Protein AF-A0A2V8ZG99-F1 (afdb_monomer_lite)

Structure (mmCIF, N/CA/C/O backbone):
data_AF-A0A2V8ZG99-F1
#
_entry.id   AF-A0A2V8ZG99-F1
#
loop_
_atom_site.group_PDB
_atom_site.id
_atom_site.type_symbol
_atom_site.label_atom_id
_atom_site.label_alt_id
_atom_site.label_comp_id
_atom_site.label_asym_id
_atom_site.label_entity_id
_atom_site.label_seq_id
_atom_site.pdbx_PDB_ins_code
_atom_site.Cartn_x
_atom_site.Cartn_y
_atom_site.Cartn_z
_atom_site.occupancy
_atom_site.B_iso_or_equiv
_atom_site.auth_seq_id
_atom_site.auth_comp_id
_atom_site.auth_asym_id
_atom_site.auth_atom_id
_atom_site.pdbx_PDB_model_num
ATOM 1 N N . MET A 1 1 ? -14.730 3.712 4.246 1.00 93.94 1 MET A N 1
ATOM 2 C CA . MET A 1 1 ? -13.449 3.101 3.867 1.00 93.94 1 MET A CA 1
ATOM 3 C C . MET A 1 1 ? -13.095 3.676 2.525 1.00 93.94 1 MET A C 1
ATOM 5 O O . MET A 1 1 ? -13.973 3.711 1.670 1.00 93.94 1 MET A O 1
ATOM 9 N N . THR A 1 2 ? -11.859 4.122 2.383 1.00 96.06 2 THR A N 1
ATOM 10 C CA . THR A 1 2 ? -11.360 4.781 1.179 1.00 96.06 2 THR A CA 1
ATOM 11 C C . THR A 1 2 ? -10.155 3.999 0.692 1.00 96.06 2 THR A C 1
ATOM 13 O O . THR A 1 2 ? -9.275 3.667 1.491 1.00 96.06 2 THR A O 1
ATOM 16 N N . VAL A 1 3 ? -10.153 3.667 -0.595 1.00 97.38 3 VAL A N 1
ATOM 17 C CA . VAL A 1 3 ? -9.097 2.901 -1.257 1.00 97.38 3 VAL A CA 1
ATOM 18 C C . VAL A 1 3 ? -8.640 3.687 -2.477 1.00 97.38 3 VAL A C 1
ATOM 20 O O . VAL A 1 3 ? -9.485 4.221 -3.194 1.00 97.38 3 VAL A O 1
ATOM 23 N N . LEU A 1 4 ? -7.328 3.781 -2.677 1.00 97.81 4 LEU A N 1
ATOM 24 C CA . LEU A 1 4 ? -6.737 4.462 -3.826 1.00 97.81 4 LEU A CA 1
ATOM 25 C C . LEU A 1 4 ? -6.661 3.535 -5.037 1.00 97.81 4 LEU A C 1
ATOM 27 O O . LEU A 1 4 ? -6.576 2.314 -4.888 1.00 97.81 4 LEU A O 1
ATOM 31 N N . GLU A 1 5 ? -6.700 4.123 -6.229 1.00 97.94 5 GLU A N 1
ATOM 32 C CA . GLU A 1 5 ? -6.598 3.376 -7.480 1.00 97.94 5 GLU A CA 1
ATOM 33 C C . GLU A 1 5 ? -5.154 2.949 -7.766 1.00 97.94 5 GLU A C 1
ATOM 35 O O . GLU A 1 5 ? -4.912 1.782 -8.073 1.00 97.94 5 GLU A O 1
ATOM 40 N N . GLU A 1 6 ? -4.191 3.855 -7.601 1.00 98.38 6 GLU A N 1
ATOM 41 C CA . GLU A 1 6 ? -2.764 3.554 -7.715 1.00 98.38 6 GLU A CA 1
ATOM 42 C C . GLU A 1 6 ? -2.169 3.159 -6.361 1.00 98.38 6 GLU A C 1
ATOM 44 O O . GLU A 1 6 ? -2.563 3.656 -5.302 1.00 98.38 6 GLU A O 1
ATOM 49 N N . GLY A 1 7 ? -1.317 2.134 -6.376 1.00 97.81 7 GLY A N 1
ATOM 50 C CA . GLY A 1 7 ? -0.815 1.451 -5.181 1.00 97.81 7 GLY A CA 1
ATOM 51 C C . GLY A 1 7 ? -1.880 0.681 -4.388 1.00 97.81 7 GLY A C 1
ATOM 52 O O . GLY A 1 7 ? -1.566 -0.075 -3.461 1.00 97.81 7 GLY A O 1
ATOM 53 N N . GLY A 1 8 ? -3.164 0.852 -4.721 1.00 97.88 8 GLY A N 1
ATOM 54 C CA . GLY A 1 8 ? -4.267 0.138 -4.097 1.00 97.88 8 GLY A CA 1
ATOM 55 C C . GLY A 1 8 ? -4.383 0.403 -2.593 1.00 97.88 8 GLY A C 1
ATOM 56 O O . GLY A 1 8 ? -4.904 -0.441 -1.866 1.00 97.88 8 GLY A O 1
ATOM 57 N N . HIS A 1 9 ? -3.834 1.494 -2.071 1.00 98.38 9 HIS A N 1
ATOM 58 C CA . HIS A 1 9 ? -3.712 1.676 -0.628 1.00 98.38 9 HIS A CA 1
ATOM 59 C C . HIS A 1 9 ? -5.075 1.813 0.041 1.00 98.38 9 HIS A C 1
ATOM 61 O O . HIS A 1 9 ? -5.963 2.484 -0.485 1.00 98.38 9 HIS A O 1
ATOM 67 N N . ILE A 1 10 ? -5.244 1.232 1.230 1.00 98.12 10 ILE A N 1
ATOM 68 C CA . ILE A 1 10 ? -6.387 1.587 2.076 1.00 98.12 10 ILE A CA 1
ATOM 69 C C . ILE A 1 10 ? -5.972 2.853 2.818 1.00 98.12 10 ILE A C 1
ATOM 71 O O . ILE A 1 10 ? -5.193 2.798 3.767 1.00 98.12 10 ILE A O 1
ATOM 75 N N . ALA A 1 11 ? -6.459 3.998 2.351 1.00 97.44 11 ALA A N 1
ATOM 76 C CA . ALA A 1 11 ? -6.131 5.297 2.928 1.00 97.44 11 ALA A CA 1
ATOM 77 C C . ALA A 1 11 ? -6.896 5.545 4.233 1.00 97.44 11 ALA A C 1
ATOM 79 O O . ALA A 1 11 ? -6.384 6.170 5.157 1.00 97.44 11 ALA A O 1
ATOM 80 N N . GLU A 1 12 ? -8.128 5.036 4.332 1.00 96.25 12 GLU A N 1
ATOM 81 C CA . GLU A 1 12 ? -8.999 5.346 5.462 1.00 96.25 12 GLU A CA 1
ATOM 82 C C . GLU A 1 12 ? -9.941 4.192 5.822 1.00 96.25 12 GLU A C 1
ATOM 84 O O . GLU A 1 12 ? -10.604 3.604 4.961 1.00 96.25 12 GLU A O 1
ATOM 89 N N . VAL A 1 13 ? -10.092 3.939 7.125 1.00 95.62 13 VAL A N 1
ATOM 90 C CA . VAL A 1 13 ? -11.177 3.130 7.701 1.00 95.62 13 VAL A CA 1
ATOM 91 C C . VAL A 1 13 ? -11.825 3.942 8.824 1.00 95.62 13 VAL A C 1
ATOM 93 O O . VAL A 1 13 ? -11.504 3.782 9.996 1.00 95.62 13 VAL A O 1
ATOM 96 N N . LEU A 1 14 ? -12.717 4.860 8.447 1.00 95.38 14 LEU A N 1
ATOM 97 C CA . LEU A 1 14 ? -13.337 5.810 9.372 1.00 95.38 14 LEU A CA 1
ATOM 98 C C . LEU A 1 14 ? -14.405 5.167 10.268 1.00 95.38 14 LEU A C 1
ATOM 100 O O . LEU A 1 14 ? -15.438 4.696 9.776 1.00 95.38 14 LEU A O 1
ATOM 104 N N . ASP A 1 15 ? -14.217 5.260 11.585 1.00 94.88 15 ASP A N 1
ATOM 105 C CA . ASP A 1 15 ? -15.317 5.136 12.539 1.00 94.88 15 ASP A CA 1
ATOM 106 C C . ASP A 1 15 ? -16.131 6.435 12.523 1.00 94.88 15 ASP A C 1
ATOM 108 O O . ASP A 1 15 ? -15.701 7.478 13.017 1.00 94.88 15 ASP A O 1
ATOM 112 N N . LYS A 1 16 ? -17.340 6.374 11.960 1.00 94.38 16 LYS A N 1
ATOM 113 C CA . LYS A 1 16 ? -18.225 7.541 11.826 1.00 94.38 16 LYS A CA 1
ATOM 114 C C . LYS A 1 16 ? -18.765 8.072 13.157 1.00 94.38 16 LYS A C 1
ATOM 116 O O . LYS A 1 16 ? -19.198 9.218 13.200 1.00 94.38 16 LYS A O 1
ATOM 121 N N . ARG A 1 17 ? -18.806 7.256 14.216 1.00 94.12 17 ARG A N 1
ATOM 122 C CA . ARG A 1 17 ? -19.273 7.687 15.544 1.00 94.12 17 ARG A CA 1
ATOM 123 C C . ARG A 1 17 ? -18.170 8.426 16.285 1.00 94.12 17 ARG A C 1
ATOM 125 O O . ARG A 1 17 ? -18.446 9.450 16.896 1.00 94.12 17 ARG A O 1
ATOM 132 N N . ALA A 1 18 ? -16.950 7.899 16.226 1.00 93.25 18 ALA A N 1
ATOM 133 C CA . ALA A 1 18 ? -15.789 8.518 16.858 1.00 93.25 18 ALA A CA 1
ATOM 134 C C . ALA A 1 18 ? -15.198 9.666 16.022 1.00 93.25 18 ALA A C 1
ATOM 136 O O . ALA A 1 18 ? -14.535 10.537 16.573 1.00 93.25 18 ALA A O 1
ATOM 137 N N . GLY A 1 19 ? -15.431 9.672 14.705 1.00 95.50 19 GLY A N 1
ATOM 138 C CA . GLY A 1 19 ? -14.814 10.623 13.779 1.00 95.50 19 GLY A CA 1
ATOM 139 C C . GLY A 1 19 ? -13.316 10.376 13.583 1.00 95.50 19 GLY A C 1
ATOM 140 O O . GLY A 1 19 ? -12.577 11.320 13.326 1.00 95.50 19 GLY A O 1
ATOM 141 N N . VAL A 1 20 ? -12.857 9.129 13.746 1.00 95.06 20 VAL A N 1
ATOM 142 C CA . VAL A 1 20 ? -11.432 8.764 13.733 1.00 95.06 20 VAL A CA 1
ATOM 143 C C . VAL A 1 20 ? -11.181 7.604 12.770 1.00 95.06 20 VAL A C 1
ATOM 145 O O . VAL A 1 20 ? -11.913 6.615 12.771 1.00 95.06 20 VAL A O 1
ATOM 148 N N . SER A 1 21 ? -10.125 7.723 11.962 1.00 95.62 21 SER A N 1
ATOM 149 C CA . SER A 1 21 ? -9.517 6.621 11.208 1.00 95.62 21 SER A CA 1
ATOM 150 C C . SER A 1 21 ? -8.205 6.221 11.890 1.00 95.62 21 SER A C 1
ATOM 152 O O . SER A 1 21 ? -7.471 7.106 12.335 1.00 95.62 21 SER A O 1
ATOM 154 N N . PRO A 1 22 ? -7.881 4.919 11.977 1.00 95.75 22 PRO A N 1
ATOM 155 C CA . PRO A 1 22 ? -6.600 4.476 12.512 1.00 95.75 22 PRO A CA 1
ATOM 156 C C . PRO A 1 22 ? -5.433 4.722 11.553 1.00 95.75 22 PRO A C 1
ATOM 158 O O . PRO A 1 22 ? -4.289 4.807 11.993 1.00 95.75 22 PRO A O 1
ATOM 161 N N . LEU A 1 23 ? -5.722 4.805 10.253 1.00 97.56 23 LEU A N 1
ATOM 162 C CA . LEU A 1 23 ? -4.725 4.820 9.191 1.00 97.56 23 LEU A CA 1
ATOM 163 C C . LEU A 1 23 ? -4.150 6.218 8.981 1.00 97.56 23 LEU A C 1
ATOM 165 O O . LEU A 1 23 ? -4.888 7.203 8.936 1.00 97.56 23 LEU A O 1
ATOM 169 N N . TRP A 1 24 ? -2.830 6.270 8.836 1.00 97.75 24 TRP A N 1
ATOM 170 C CA . TRP A 1 24 ? -2.087 7.498 8.598 1.00 97.75 24 TRP A CA 1
ATOM 171 C C . TRP A 1 24 ? -2.278 8.015 7.173 1.00 97.75 24 TRP A C 1
ATOM 173 O O . TRP A 1 24 ? -2.147 7.265 6.210 1.00 97.75 24 TRP A O 1
ATOM 183 N N . ILE A 1 25 ? -2.510 9.316 7.040 1.00 95.81 25 ILE A N 1
ATOM 184 C CA . ILE A 1 25 ? -2.456 10.024 5.760 1.00 95.81 25 ILE A CA 1
ATOM 185 C C . ILE A 1 25 ? -1.261 10.982 5.828 1.00 95.81 25 ILE A C 1
ATOM 187 O O . ILE A 1 25 ? -1.109 11.673 6.846 1.00 95.81 25 ILE A O 1
ATOM 191 N N . PRO A 1 26 ? -0.400 11.032 4.796 1.00 94.94 26 PRO A N 1
ATOM 192 C CA . PRO A 1 26 ? 0.719 11.955 4.790 1.00 94.94 26 PRO A CA 1
ATOM 193 C C . PRO A 1 26 ? 0.293 13.414 4.925 1.00 94.94 26 PRO A C 1
ATOM 195 O O . PRO A 1 26 ? -0.776 13.823 4.484 1.00 94.94 26 PRO A O 1
ATOM 198 N N . HIS A 1 27 ? 1.164 14.217 5.533 1.00 94.25 27 HIS A N 1
ATOM 199 C CA . HIS A 1 27 ? 0.936 15.656 5.690 1.00 94.25 27 HIS A CA 1
ATOM 200 C C . HIS A 1 27 ? 1.288 16.457 4.427 1.00 94.25 27 HIS A C 1
ATOM 202 O O . HIS A 1 27 ? 1.022 17.657 4.371 1.00 94.25 27 HIS A O 1
ATOM 208 N N . TRP A 1 28 ? 1.924 15.819 3.444 1.00 95.06 28 TRP A N 1
ATOM 209 C CA . TRP A 1 28 ? 2.255 16.413 2.155 1.00 95.06 28 TRP A CA 1
ATOM 210 C C . TRP A 1 28 ? 1.164 16.137 1.119 1.00 95.06 28 TRP A C 1
ATOM 212 O O . TRP A 1 28 ? 0.401 15.181 1.236 1.00 95.06 28 TRP A O 1
ATOM 222 N N . THR A 1 29 ? 1.116 16.970 0.080 1.00 95.81 29 THR A N 1
ATOM 223 C CA . THR A 1 29 ? 0.251 16.739 -1.080 1.00 95.81 29 THR A CA 1
ATOM 224 C C . THR A 1 29 ? 0.758 15.527 -1.851 1.00 95.81 29 THR A C 1
ATOM 226 O O . THR A 1 29 ? 1.886 15.546 -2.341 1.00 95.81 29 THR A O 1
ATOM 229 N N . SER A 1 30 ? -0.061 14.482 -1.940 1.00 96.12 30 SER A N 1
ATOM 230 C CA . SER A 1 30 ? 0.237 13.289 -2.729 1.00 96.12 30 SER A CA 1
ATOM 231 C C . SER A 1 30 ? 0.077 13.542 -4.230 1.00 96.12 30 SER A C 1
ATOM 233 O O . SER A 1 30 ? -0.554 14.511 -4.657 1.00 96.12 30 SER A O 1
ATOM 235 N N . LEU A 1 31 ? 0.628 12.630 -5.018 1.00 97.06 31 LEU A N 1
ATOM 236 C CA . LEU A 1 31 ? 0.541 12.555 -6.468 1.00 97.06 31 LEU A CA 1
ATOM 237 C C . LEU A 1 31 ? 0.234 11.101 -6.845 1.00 97.06 31 LEU A C 1
ATOM 239 O O . LEU A 1 31 ? 0.673 10.187 -6.144 1.00 97.06 31 LEU A O 1
ATOM 243 N N . GLU A 1 32 ? -0.488 10.884 -7.941 1.00 97.62 32 GLU A N 1
ATOM 244 C CA . GLU A 1 32 ? -0.608 9.539 -8.503 1.00 97.62 32 GLU A CA 1
ATOM 245 C C . GLU A 1 32 ? 0.798 9.039 -8.900 1.00 97.62 32 GLU A C 1
ATOM 247 O O . GLU A 1 32 ? 1.520 9.746 -9.611 1.00 97.62 32 GLU A O 1
ATOM 252 N N . PRO A 1 33 ? 1.251 7.864 -8.426 1.00 97.62 33 PRO A N 1
ATOM 253 C CA . PRO A 1 33 ? 2.560 7.316 -8.768 1.00 97.62 33 PRO A CA 1
ATOM 254 C C . PRO A 1 33 ? 2.882 7.292 -10.270 1.00 97.62 33 PRO A C 1
ATOM 256 O O . PRO A 1 33 ? 4.055 7.369 -10.636 1.00 97.62 33 PRO A O 1
ATOM 259 N N . SER A 1 34 ? 1.884 7.181 -11.148 1.00 97.19 34 SER A N 1
ATOM 260 C CA . SER A 1 34 ? 2.050 7.228 -12.604 1.00 97.19 34 SER A CA 1
ATOM 261 C C . SER A 1 34 ? 2.441 8.611 -13.143 1.00 97.19 34 SER A C 1
ATOM 263 O O . SER A 1 34 ? 3.128 8.682 -14.163 1.00 97.19 34 SER A O 1
ATOM 265 N N . ASP A 1 35 ? 2.094 9.687 -12.434 1.00 97.50 35 ASP A N 1
ATOM 266 C CA . ASP A 1 35 ? 2.467 11.067 -12.764 1.00 97.50 35 ASP A CA 1
ATOM 267 C C . ASP A 1 35 ? 3.831 11.468 -12.166 1.00 97.50 35 ASP A C 1
ATOM 269 O O . ASP A 1 35 ? 4.383 12.529 -12.482 1.00 97.50 35 ASP A O 1
ATOM 273 N N . PHE A 1 36 ? 4.402 10.635 -11.290 1.00 96.94 36 PHE A N 1
ATOM 274 C CA . PHE A 1 36 ? 5.681 10.921 -10.651 1.00 96.94 36 PHE A CA 1
ATOM 275 C C . PHE A 1 36 ? 6.837 10.955 -11.660 1.00 96.94 36 PHE A C 1
ATOM 277 O O . PHE A 1 36 ? 7.007 10.091 -12.519 1.00 96.94 36 PHE A O 1
ATOM 284 N N . SER A 1 37 ? 7.703 11.949 -11.480 1.00 93.56 37 SER A N 1
ATOM 285 C CA . SER A 1 37 ? 8.955 12.108 -12.215 1.00 93.56 37 SER A CA 1
ATOM 286 C C . SER A 1 37 ? 9.992 12.744 -11.291 1.00 93.56 37 SER A C 1
ATOM 288 O O . SER A 1 37 ? 9.692 13.794 -10.713 1.00 93.56 37 SER A O 1
ATOM 290 N N . PRO A 1 38 ? 11.199 12.163 -11.155 1.00 90.44 38 PRO A N 1
ATOM 291 C CA . PRO A 1 38 ? 12.213 12.659 -10.225 1.00 90.44 38 PRO A CA 1
ATOM 292 C C . PRO A 1 38 ? 12.700 14.075 -10.572 1.00 90.44 38 PRO A C 1
ATOM 294 O O . PRO A 1 38 ? 13.017 14.848 -9.670 1.00 90.44 38 PRO A O 1
ATOM 297 N N . ASP A 1 39 ? 12.691 14.449 -11.855 1.00 92.19 39 ASP A N 1
ATOM 298 C CA . ASP A 1 39 ? 13.121 15.779 -12.308 1.00 92.19 39 ASP A CA 1
ATOM 299 C C . ASP A 1 39 ? 12.115 16.881 -11.940 1.00 92.19 39 ASP A C 1
ATOM 301 O O . ASP A 1 39 ? 12.492 18.037 -11.745 1.00 92.19 39 ASP A O 1
ATOM 305 N N . GLN A 1 40 ? 10.827 16.533 -11.853 1.00 94.12 40 GLN A N 1
ATOM 306 C CA . GLN A 1 40 ? 9.738 17.484 -11.599 1.00 94.12 40 GLN A CA 1
ATOM 307 C C . GLN A 1 40 ? 9.281 17.485 -10.135 1.00 94.12 40 GLN A C 1
ATOM 309 O O . GLN A 1 40 ? 8.768 18.494 -9.656 1.00 94.12 40 GLN A O 1
ATOM 314 N N . HIS A 1 41 ? 9.495 16.381 -9.418 1.00 95.69 41 HIS A N 1
ATOM 315 C CA . HIS A 1 41 ? 8.929 16.134 -8.091 1.00 95.69 41 HIS A CA 1
ATOM 316 C C . HIS A 1 41 ? 10.007 15.778 -7.060 1.00 95.69 41 HIS A C 1
ATOM 318 O O . HIS A 1 41 ? 9.872 14.843 -6.269 1.00 95.69 41 HIS A O 1
ATOM 324 N N . SER A 1 42 ? 11.093 16.553 -7.052 1.00 93.44 42 SER A N 1
ATOM 325 C CA . SER A 1 42 ? 12.248 16.345 -6.167 1.00 93.44 42 SER A CA 1
ATOM 326 C C . SER A 1 42 ? 11.916 16.405 -4.669 1.00 93.44 42 SER A C 1
ATOM 328 O O . SER A 1 42 ? 12.695 15.925 -3.848 1.00 93.44 42 SER A O 1
ATOM 330 N N . ASN A 1 43 ? 10.747 16.937 -4.293 1.00 93.94 43 ASN A N 1
ATOM 331 C CA . ASN A 1 43 ? 10.243 16.951 -2.920 1.00 93.94 43 ASN A CA 1
ATOM 332 C C . ASN A 1 43 ? 9.956 15.550 -2.350 1.00 93.94 43 ASN A C 1
ATOM 334 O O . ASN A 1 43 ? 9.930 15.410 -1.130 1.00 93.94 43 ASN A O 1
ATOM 338 N N . PHE A 1 44 ? 9.755 14.532 -3.195 1.00 95.69 44 PHE A N 1
ATOM 339 C CA . PHE A 1 44 ? 9.633 13.135 -2.756 1.00 95.69 44 PHE A CA 1
ATOM 340 C C . PHE A 1 44 ? 10.981 12.399 -2.722 1.00 95.69 44 PHE A C 1
ATOM 342 O O . PHE A 1 44 ? 11.039 11.252 -2.294 1.00 95.69 44 PHE A O 1
ATOM 349 N N . GLY A 1 45 ? 12.066 13.057 -3.145 1.00 93.69 45 GLY A N 1
ATOM 350 C CA . GLY A 1 45 ? 13.394 12.468 -3.280 1.00 93.69 45 GLY A CA 1
ATOM 351 C C . GLY A 1 45 ? 13.698 11.973 -4.695 1.00 93.69 45 GLY A C 1
ATOM 352 O O . GLY A 1 45 ? 12.904 12.111 -5.623 1.00 93.69 45 GLY A O 1
ATOM 353 N N . THR A 1 46 ? 14.895 11.410 -4.858 1.00 90.81 46 THR A N 1
ATOM 354 C CA . THR A 1 46 ? 15.396 10.860 -6.134 1.00 90.81 46 THR A CA 1
ATOM 355 C C . THR A 1 46 ? 15.768 9.378 -6.029 1.00 90.81 46 THR A C 1
ATOM 357 O O . THR A 1 46 ? 16.378 8.836 -6.947 1.00 90.81 46 THR A O 1
ATOM 360 N N . GLY A 1 47 ? 15.477 8.744 -4.889 1.00 92.31 47 GLY A N 1
ATOM 361 C CA . GLY A 1 47 ? 15.725 7.325 -4.642 1.00 92.31 47 GLY A CA 1
ATOM 362 C C . GLY A 1 47 ? 14.602 6.426 -5.163 1.00 92.31 47 GLY A C 1
ATOM 363 O O . GLY A 1 47 ? 13.584 6.898 -5.672 1.00 92.31 47 GLY A O 1
ATOM 364 N N . ALA A 1 48 ? 14.778 5.113 -5.001 1.00 94.62 48 ALA A N 1
ATOM 365 C CA . ALA A 1 48 ? 13.787 4.103 -5.393 1.00 94.62 48 ALA A CA 1
ATOM 366 C C . ALA A 1 48 ? 12.484 4.161 -4.564 1.00 94.62 48 ALA A C 1
ATOM 368 O O . ALA A 1 48 ? 11.482 3.544 -4.929 1.00 94.62 48 ALA A O 1
ATOM 369 N N . ASP A 1 49 ? 12.493 4.885 -3.444 1.00 96.12 49 ASP A N 1
ATOM 370 C CA . ASP A 1 49 ? 11.350 5.149 -2.570 1.00 96.12 49 ASP A CA 1
ATOM 371 C C . ASP A 1 49 ? 10.483 6.320 -3.045 1.00 96.12 49 ASP A C 1
ATOM 373 O O . ASP A 1 49 ? 9.300 6.371 -2.715 1.00 96.12 49 ASP A O 1
ATOM 377 N N . ALA A 1 50 ? 11.027 7.243 -3.842 1.00 96.75 50 ALA A N 1
ATOM 378 C CA . ALA A 1 50 ? 10.363 8.504 -4.168 1.00 96.75 50 ALA A CA 1
ATOM 379 C C . ALA A 1 50 ? 8.998 8.313 -4.851 1.00 96.75 50 ALA A C 1
ATOM 381 O O . ALA A 1 50 ? 8.027 8.988 -4.508 1.00 96.75 50 ALA A O 1
ATOM 382 N N . LYS A 1 51 ? 8.895 7.333 -5.762 1.00 97.31 51 LYS A N 1
ATOM 383 C CA . LYS A 1 51 ? 7.631 6.996 -6.435 1.00 97.31 51 LYS A CA 1
ATOM 384 C C . LYS A 1 51 ? 6.580 6.459 -5.458 1.00 97.31 51 LYS A C 1
ATOM 386 O O . LYS A 1 51 ? 5.412 6.817 -5.567 1.00 97.31 51 LYS A O 1
ATOM 391 N N . LEU A 1 52 ? 6.992 5.645 -4.483 1.00 97.50 52 LEU A N 1
ATOM 392 C CA . LEU A 1 52 ? 6.108 5.185 -3.412 1.00 97.50 52 LEU A CA 1
ATOM 393 C C . LEU A 1 52 ? 5.671 6.368 -2.542 1.00 97.50 52 LEU A C 1
ATOM 395 O O . LEU A 1 52 ? 4.481 6.548 -2.313 1.00 97.50 52 LEU A O 1
ATOM 399 N N . LEU A 1 53 ? 6.606 7.210 -2.095 1.00 97.50 53 LEU A N 1
ATOM 400 C CA . LEU A 1 53 ? 6.316 8.360 -1.228 1.00 97.50 53 LEU A CA 1
ATOM 401 C C . LEU A 1 53 ? 5.371 9.389 -1.866 1.00 97.50 53 LEU A C 1
ATOM 403 O O . LEU A 1 53 ? 4.641 10.073 -1.142 1.00 97.50 53 LEU A O 1
ATOM 407 N N . ALA A 1 54 ? 5.356 9.476 -3.198 1.00 97.81 54 ALA A N 1
ATOM 408 C CA . ALA A 1 54 ? 4.420 10.309 -3.940 1.00 97.81 54 ALA A CA 1
ATOM 409 C C . ALA A 1 54 ? 2.954 9.915 -3.678 1.00 97.81 54 ALA A C 1
ATOM 411 O O . ALA A 1 54 ? 2.123 10.799 -3.469 1.00 97.81 54 ALA A O 1
ATOM 412 N N . GLY A 1 55 ? 2.652 8.612 -3.611 1.00 97.62 55 GLY A N 1
ATOM 413 C CA . GLY A 1 55 ? 1.289 8.082 -3.459 1.00 97.62 55 GLY A CA 1
ATOM 414 C C . GLY A 1 55 ? 0.982 7.378 -2.130 1.00 97.62 55 GLY A C 1
ATOM 415 O O . GLY A 1 55 ? -0.167 7.004 -1.903 1.00 97.62 55 GLY A O 1
ATOM 416 N N . ILE A 1 56 ? 1.970 7.183 -1.246 1.00 97.88 56 ILE A N 1
ATOM 417 C CA . ILE A 1 56 ? 1.838 6.326 -0.057 1.00 97.88 56 ILE A CA 1
ATOM 418 C C . ILE A 1 56 ? 0.716 6.781 0.878 1.00 97.88 56 ILE A C 1
ATOM 420 O O . ILE A 1 56 ? 0.639 7.943 1.267 1.00 97.88 56 ILE A O 1
ATOM 424 N N . MET A 1 57 ? -0.125 5.845 1.323 1.00 98.00 57 MET A N 1
ATOM 425 C CA . MET A 1 57 ? -1.152 6.103 2.332 1.00 98.00 57 MET A CA 1
ATOM 426 C C . MET A 1 57 ? -1.382 4.890 3.223 1.00 98.00 57 MET A C 1
ATOM 428 O O . MET A 1 57 ? -1.280 3.748 2.779 1.00 98.00 57 MET A O 1
ATOM 432 N N . GLY A 1 58 ? -1.751 5.168 4.474 1.00 97.88 58 GLY A N 1
ATOM 433 C CA . GLY A 1 58 ? -2.383 4.259 5.421 1.00 97.88 58 GLY A CA 1
ATOM 434 C C . GLY A 1 58 ? -1.811 2.853 5.413 1.00 97.88 58 GLY A C 1
ATOM 435 O O . GLY A 1 58 ? -0.768 2.581 6.002 1.00 97.88 58 GLY A O 1
ATOM 436 N N . HIS A 1 59 ? -2.540 1.955 4.762 1.00 98.06 59 HIS A N 1
ATOM 437 C CA . HIS A 1 59 ? -2.155 0.570 4.580 1.00 98.06 59 HIS A CA 1
ATOM 438 C C . HIS A 1 59 ? -1.754 0.310 3.123 1.00 98.06 59 HIS A C 1
ATOM 440 O O . HIS A 1 59 ? -2.619 0.254 2.241 1.00 98.06 59 HIS A O 1
ATOM 446 N N . ASN A 1 60 ? -0.455 0.097 2.894 1.00 96.62 60 ASN A N 1
ATOM 447 C CA . ASN A 1 60 ? 0.088 -0.278 1.591 1.00 96.62 60 ASN A CA 1
ATOM 448 C C . ASN A 1 60 ? 0.471 -1.766 1.542 1.00 96.62 60 ASN A C 1
ATOM 450 O O . ASN A 1 60 ? 0.876 -2.356 2.545 1.00 96.62 60 ASN A O 1
ATOM 454 N N . LEU A 1 61 ? 0.299 -2.373 0.368 1.00 97.88 61 LEU A N 1
ATOM 455 C CA . LEU A 1 61 ? 0.706 -3.746 0.092 1.00 97.88 61 LEU A CA 1
ATOM 456 C C . LEU A 1 61 ? 2.135 -3.732 -0.454 1.00 97.88 61 LEU A C 1
ATOM 458 O O . LEU A 1 61 ? 2.380 -3.129 -1.495 1.00 97.88 61 LEU A O 1
ATOM 462 N N . CYS A 1 62 ? 3.038 -4.450 0.207 1.00 97.69 62 CYS A N 1
ATOM 463 C CA . CYS A 1 62 ? 4.351 -4.776 -0.339 1.00 97.69 62 CYS A CA 1
ATOM 464 C C . CYS A 1 62 ? 4.285 -6.201 -0.882 1.00 97.69 62 CYS A C 1
ATOM 466 O O . CYS A 1 62 ? 4.060 -7.146 -0.117 1.00 97.69 62 CYS A O 1
ATOM 468 N N . LEU A 1 63 ? 4.439 -6.361 -2.191 1.00 97.00 63 LEU A N 1
ATOM 469 C CA . LEU A 1 63 ? 4.336 -7.656 -2.855 1.00 97.00 63 LEU A CA 1
ATOM 470 C C . LEU A 1 63 ? 5.512 -7.819 -3.804 1.00 97.00 63 LEU A C 1
ATOM 472 O O . LEU A 1 63 ? 5.902 -6.864 -4.470 1.00 97.00 63 LEU A O 1
ATOM 476 N N . ASP A 1 64 ? 6.058 -9.031 -3.847 1.00 95.25 64 ASP A N 1
ATOM 477 C CA . ASP A 1 64 ? 7.335 -9.376 -4.480 1.00 95.25 64 ASP A CA 1
ATOM 478 C C . ASP A 1 64 ? 8.563 -8.941 -3.680 1.00 95.25 64 ASP A C 1
ATOM 480 O O . ASP A 1 64 ? 9.464 -9.747 -3.452 1.00 95.25 64 ASP A O 1
ATOM 484 N N . LEU A 1 65 ? 8.535 -7.721 -3.142 1.00 93.56 65 LEU A N 1
ATOM 485 C CA . LEU A 1 65 ? 9.629 -7.132 -2.381 1.00 93.56 65 LEU A CA 1
ATOM 486 C C . LEU A 1 65 ? 9.121 -6.462 -1.098 1.00 93.56 65 LEU A C 1
ATOM 488 O O . LEU A 1 65 ? 8.094 -5.786 -1.092 1.00 93.56 65 LEU A O 1
ATOM 492 N N . PHE A 1 66 ? 9.871 -6.611 -0.004 1.00 93.62 66 PHE A N 1
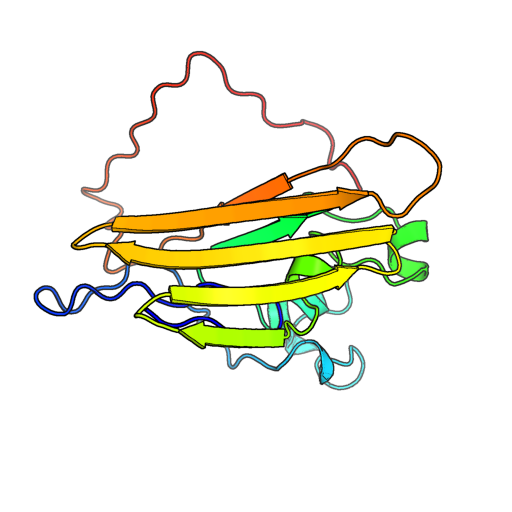ATOM 493 C CA . PHE A 1 66 ? 9.724 -5.795 1.200 1.00 93.62 66 PHE A CA 1
ATOM 494 C C . PHE A 1 66 ? 11.064 -5.134 1.527 1.00 93.62 66 PHE A C 1
ATOM 496 O O . PHE A 1 66 ? 12.071 -5.825 1.649 1.00 93.62 66 PHE A O 1
ATOM 503 N N . GLY A 1 67 ? 11.057 -3.811 1.687 1.00 91.88 67 GLY A N 1
ATOM 504 C CA . GLY A 1 67 ? 12.273 -2.992 1.706 1.00 91.88 67 GLY A CA 1
ATOM 505 C C . GLY A 1 67 ? 12.640 -2.428 0.331 1.00 91.88 67 GLY A C 1
ATOM 506 O O . GLY A 1 67 ? 11.764 -2.290 -0.534 1.00 91.88 67 GLY A O 1
ATOM 507 N N . GLY A 1 68 ? 13.912 -2.052 0.192 1.00 93.56 68 GLY A N 1
ATOM 508 C CA . GLY A 1 68 ? 14.488 -1.488 -1.023 1.00 93.56 68 GLY A CA 1
ATOM 509 C C . GLY A 1 68 ? 14.939 -2.544 -2.032 1.00 93.56 68 GLY A C 1
ATOM 510 O O . GLY A 1 68 ? 15.272 -3.662 -1.640 1.00 93.56 68 GLY A O 1
ATOM 511 N N . PRO A 1 69 ? 14.894 -2.219 -3.335 1.00 94.94 69 PRO A N 1
ATOM 512 C CA . PRO A 1 69 ? 15.523 -3.034 -4.365 1.00 94.94 69 PRO A CA 1
ATOM 513 C C . PRO A 1 69 ? 17.043 -2.843 -4.331 1.00 94.94 69 PRO A C 1
ATOM 515 O O . PRO A 1 69 ? 17.534 -1.792 -3.916 1.00 94.94 69 PRO A O 1
ATOM 518 N N . SER A 1 70 ? 17.792 -3.814 -4.851 1.00 93.62 70 SER A N 1
ATOM 519 C CA . SER A 1 70 ? 19.215 -3.611 -5.149 1.00 93.62 70 SER A CA 1
ATOM 520 C C . SER A 1 70 ? 19.423 -2.451 -6.142 1.00 93.62 70 SER A C 1
ATOM 522 O O . SER A 1 70 ? 18.500 -2.096 -6.886 1.00 93.62 70 SER A O 1
ATOM 524 N N . PRO A 1 71 ? 20.632 -1.863 -6.231 1.00 94.56 71 PRO A N 1
ATOM 525 C CA . PRO A 1 71 ? 20.918 -0.815 -7.211 1.00 94.56 71 PRO A CA 1
ATOM 526 C C . PRO A 1 71 ? 20.610 -1.231 -8.656 1.00 94.56 71 PRO A C 1
ATOM 528 O O . PRO A 1 71 ? 20.082 -0.435 -9.431 1.00 94.56 71 PRO A O 1
ATOM 531 N N . GLU A 1 72 ? 20.904 -2.479 -9.025 1.00 95.44 72 GLU A N 1
ATOM 532 C CA . GLU A 1 72 ? 20.627 -3.018 -10.356 1.00 95.44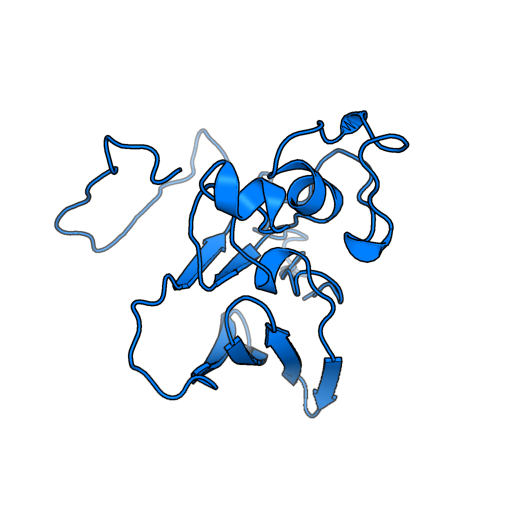 72 GLU A CA 1
ATOM 533 C C . GLU A 1 72 ? 19.121 -3.150 -10.622 1.00 95.44 72 GLU A C 1
ATOM 535 O O . GLU A 1 72 ? 18.653 -2.793 -11.705 1.00 95.44 72 GLU A O 1
ATOM 540 N N . GLU A 1 73 ? 18.349 -3.613 -9.637 1.00 94.81 73 GLU A N 1
ATOM 541 C CA . GLU A 1 73 ? 16.885 -3.688 -9.721 1.00 94.81 73 GLU A CA 1
ATOM 542 C C . GLU A 1 73 ? 16.254 -2.291 -9.781 1.00 94.81 73 GLU A C 1
ATOM 544 O O . GLU A 1 73 ? 15.346 -2.064 -10.583 1.00 94.81 73 GLU A O 1
ATOM 549 N N . ALA A 1 74 ? 16.769 -1.329 -9.009 1.00 94.56 74 ALA A N 1
ATOM 550 C CA . ALA A 1 74 ? 16.334 0.065 -9.054 1.00 94.56 74 ALA A CA 1
ATOM 551 C C . ALA A 1 74 ? 16.559 0.682 -10.444 1.00 94.56 74 ALA A C 1
ATOM 553 O O . ALA A 1 74 ? 15.670 1.335 -10.988 1.00 94.56 74 ALA A O 1
ATOM 554 N N . VAL A 1 75 ? 17.721 0.426 -11.062 1.00 93.12 75 VAL A N 1
ATOM 555 C CA . VAL A 1 75 ? 18.013 0.839 -12.449 1.00 93.12 75 VAL A CA 1
ATOM 556 C C . VAL A 1 75 ? 17.077 0.153 -13.448 1.00 93.12 75 VAL A C 1
ATOM 558 O O . VAL A 1 75 ? 16.695 0.767 -14.444 1.00 93.12 75 VAL A O 1
ATOM 561 N N . ALA A 1 76 ? 16.675 -1.094 -13.185 1.00 92.81 76 ALA A N 1
ATOM 562 C CA . ALA A 1 76 ? 15.678 -1.803 -13.985 1.00 92.81 76 ALA A CA 1
ATOM 563 C C . ALA A 1 76 ? 14.242 -1.280 -13.784 1.00 92.81 76 ALA A C 1
ATOM 565 O O . ALA A 1 76 ? 13.355 -1.660 -14.547 1.00 92.81 76 ALA A O 1
ATOM 566 N N . GLY A 1 77 ? 14.016 -0.397 -12.805 1.00 91.81 77 GLY A N 1
ATOM 567 C CA . GLY A 1 77 ? 12.733 0.251 -12.540 1.00 91.81 77 GLY A CA 1
ATOM 568 C C . GLY A 1 77 ? 11.961 -0.303 -11.343 1.00 91.81 77 GLY A C 1
ATOM 569 O O . GLY A 1 77 ? 10.842 0.153 -11.108 1.00 91.81 77 GLY A O 1
ATOM 570 N N . PHE A 1 78 ? 12.523 -1.243 -10.571 1.00 93.31 78 PHE A N 1
ATOM 571 C CA . PHE A 1 78 ? 11.897 -1.662 -9.316 1.00 93.31 78 PHE A CA 1
ATOM 572 C C . PHE A 1 78 ? 11.884 -0.505 -8.318 1.00 93.31 78 PHE A C 1
ATOM 574 O O . PHE A 1 78 ? 12.856 0.236 -8.165 1.00 93.31 78 PHE A O 1
ATOM 581 N N . THR A 1 79 ? 10.775 -0.383 -7.600 1.00 94.44 79 THR A N 1
ATOM 582 C CA . THR A 1 79 ? 10.620 0.567 -6.500 1.00 94.44 79 THR A CA 1
ATOM 583 C C . THR A 1 79 ? 10.726 -0.143 -5.163 1.00 94.44 79 THR A C 1
ATOM 585 O O . THR A 1 79 ? 10.600 -1.368 -5.068 1.00 94.44 79 THR A O 1
ATOM 588 N N . VAL A 1 80 ? 10.884 0.643 -4.098 1.00 95.56 80 VAL A N 1
ATOM 589 C CA . VAL A 1 80 ? 10.643 0.151 -2.737 1.00 95.56 80 VAL A CA 1
ATOM 590 C C . VAL A 1 80 ? 9.276 -0.533 -2.684 1.00 95.56 80 VAL A C 1
ATOM 592 O O . VAL A 1 80 ? 8.300 -0.016 -3.223 1.00 95.56 80 VAL A O 1
ATOM 595 N N . HIS A 1 81 ? 9.232 -1.707 -2.052 1.00 96.62 81 HIS A N 1
ATOM 596 C CA . HIS A 1 81 ? 8.021 -2.522 -1.854 1.00 96.62 81 HIS A CA 1
ATOM 597 C C . HIS A 1 81 ? 7.392 -3.134 -3.121 1.00 96.62 81 HIS A C 1
ATOM 599 O O . HIS A 1 81 ? 6.318 -3.739 -3.041 1.00 96.62 81 HIS A O 1
ATOM 605 N N . GLY A 1 82 ? 8.076 -3.034 -4.265 1.00 95.88 82 GLY A N 1
ATOM 606 C CA . GLY A 1 82 ? 7.657 -3.642 -5.524 1.00 95.88 82 GLY A CA 1
ATOM 607 C C . GLY A 1 82 ? 6.481 -2.936 -6.208 1.00 95.88 82 GLY A C 1
ATOM 608 O O . GLY A 1 82 ? 5.902 -1.973 -5.699 1.00 95.88 82 GLY A O 1
ATOM 609 N N . GLU A 1 83 ? 6.121 -3.457 -7.382 1.00 97.31 83 GLU A N 1
ATOM 610 C CA . GLU A 1 83 ? 5.142 -2.882 -8.319 1.00 97.31 83 GLU A CA 1
ATOM 611 C C . GLU A 1 83 ? 3.757 -2.659 -7.684 1.00 97.31 83 GLU A C 1
ATOM 613 O O . GLU A 1 83 ? 3.134 -1.618 -7.877 1.00 97.31 83 GLU A O 1
ATOM 618 N N . ALA A 1 84 ? 3.285 -3.588 -6.844 1.00 97.75 84 ALA A N 1
ATOM 619 C CA . ALA A 1 84 ? 1.936 -3.534 -6.267 1.00 97.75 84 ALA A CA 1
ATOM 620 C C . ALA A 1 84 ? 1.675 -2.296 -5.392 1.00 97.75 84 ALA A C 1
ATOM 622 O O . ALA A 1 84 ? 0.517 -1.937 -5.168 1.00 97.75 84 ALA A O 1
ATOM 623 N N . SER A 1 85 ? 2.737 -1.671 -4.884 1.00 97.25 85 SER A N 1
ATOM 624 C CA . SER A 1 85 ? 2.663 -0.492 -4.024 1.00 97.25 85 SER A CA 1
ATOM 625 C C . SER A 1 85 ? 2.534 0.823 -4.801 1.00 97.25 85 SER A C 1
ATOM 627 O O . SER A 1 85 ? 2.212 1.844 -4.204 1.00 97.25 85 SER A O 1
ATOM 629 N N . VAL A 1 86 ? 2.732 0.808 -6.122 1.00 97.81 86 VAL A N 1
ATOM 630 C CA . VAL A 1 86 ? 2.718 2.015 -6.966 1.00 97.81 86 VAL A CA 1
ATOM 631 C C . VAL A 1 86 ? 1.859 1.866 -8.219 1.00 97.81 86 VAL A C 1
ATOM 633 O O . VAL A 1 86 ? 1.401 2.865 -8.759 1.00 97.81 86 VAL A O 1
ATOM 636 N N . ASP A 1 87 ? 1.604 0.647 -8.682 1.00 98.38 87 ASP A N 1
ATOM 637 C CA . ASP A 1 87 ? 0.876 0.422 -9.926 1.00 98.38 87 ASP A CA 1
ATOM 638 C C . ASP A 1 87 ? -0.632 0.633 -9.781 1.00 98.38 87 ASP A C 1
ATOM 640 O O . ASP A 1 87 ? -1.220 0.521 -8.701 1.00 98.38 87 ASP A O 1
ATOM 644 N N . ARG A 1 88 ? -1.276 0.922 -10.913 1.00 98.50 88 ARG A N 1
ATOM 645 C CA . ARG A 1 88 ? -2.720 1.130 -11.012 1.00 98.50 88 ARG A CA 1
ATOM 646 C C . ARG A 1 88 ? -3.485 -0.190 -10.944 1.00 98.50 88 ARG A C 1
ATOM 648 O O . ARG A 1 88 ? -3.188 -1.135 -11.674 1.00 98.50 88 ARG A O 1
ATOM 655 N N . TYR A 1 89 ? -4.532 -0.218 -10.127 1.00 98.62 89 TYR A N 1
ATOM 656 C CA . TYR A 1 89 ? -5.446 -1.347 -10.006 1.00 98.62 89 TYR A CA 1
ATOM 657 C C . TYR A 1 89 ? -6.691 -1.130 -10.872 1.00 98.62 89 TYR A C 1
ATOM 659 O O . TYR A 1 89 ? -7.269 -0.048 -10.887 1.00 98.62 89 TYR A O 1
ATOM 667 N N . ASP A 1 90 ? -7.169 -2.191 -11.521 1.00 98.56 90 ASP A N 1
ATOM 668 C CA . ASP A 1 90 ? -8.555 -2.273 -11.983 1.00 98.56 90 ASP A CA 1
ATOM 669 C C . ASP A 1 90 ? -9.455 -2.519 -10.766 1.00 98.56 90 ASP A C 1
ATOM 671 O O . ASP A 1 90 ? -9.340 -3.560 -10.106 1.00 98.56 90 ASP A O 1
ATOM 675 N N . ILE A 1 91 ? -10.309 -1.548 -10.435 1.00 98.25 91 ILE A N 1
ATOM 676 C CA . ILE A 1 91 ? -11.180 -1.595 -9.259 1.00 98.25 91 ILE A CA 1
ATOM 677 C C . ILE A 1 91 ? -12.640 -1.671 -9.690 1.00 98.25 91 ILE A C 1
ATOM 679 O O . ILE A 1 91 ? -13.172 -0.788 -10.358 1.00 98.25 91 ILE A O 1
ATOM 683 N N . THR A 1 92 ? -13.321 -2.708 -9.212 1.00 97.94 92 THR A N 1
ATOM 684 C CA . THR A 1 92 ? -14.770 -2.867 -9.354 1.00 97.94 92 THR A CA 1
ATOM 685 C C . THR A 1 92 ? -15.427 -2.947 -7.983 1.00 97.94 92 THR A C 1
ATOM 687 O O . THR A 1 92 ? -14.858 -3.491 -7.037 1.00 97.94 92 THR A O 1
ATOM 690 N N . GLU A 1 93 ? -16.638 -2.410 -7.863 1.00 95.75 93 GLU A N 1
ATOM 691 C CA . GLU A 1 93 ? -17.445 -2.505 -6.649 1.00 95.75 93 GLU A CA 1
ATOM 692 C C . GLU A 1 93 ? -18.675 -3.377 -6.908 1.00 95.75 93 GLU A C 1
ATOM 694 O O . GLU A 1 93 ? -19.405 -3.182 -7.881 1.00 95.75 93 GLU A O 1
ATOM 699 N N . SER A 1 94 ? -18.932 -4.335 -6.019 1.00 92.38 94 SER A N 1
ATOM 700 C CA . SER A 1 94 ? -20.176 -5.100 -6.022 1.00 92.38 94 SER A CA 1
ATOM 701 C C . SER A 1 94 ? -20.549 -5.541 -4.615 1.00 92.38 94 SER A C 1
ATOM 703 O O . SER A 1 94 ? -19.719 -6.047 -3.865 1.00 92.38 94 SER A O 1
ATOM 705 N N . SER A 1 95 ? -21.825 -5.387 -4.251 1.00 88.88 95 SER A N 1
ATOM 706 C CA . SER A 1 95 ? -22.387 -5.911 -2.994 1.00 88.88 95 SER A CA 1
ATOM 707 C C . SER A 1 95 ? -21.608 -5.494 -1.729 1.00 88.88 95 SER A C 1
ATOM 709 O O . SER A 1 95 ? -21.438 -6.283 -0.798 1.00 88.88 95 SER A O 1
ATOM 711 N N . GLY A 1 96 ? -21.113 -4.249 -1.696 1.00 89.19 96 GLY A N 1
ATOM 712 C CA . GLY A 1 96 ? -20.331 -3.707 -0.577 1.00 89.19 96 GLY A CA 1
ATOM 713 C C . GLY A 1 96 ? -18.907 -4.264 -0.462 1.00 89.19 96 GLY A C 1
ATOM 714 O O . GLY A 1 96 ? -18.286 -4.145 0.595 1.00 89.19 96 GLY A O 1
ATOM 715 N N . GLN A 1 97 ? -18.402 -4.898 -1.520 1.00 95.44 97 GLN A N 1
ATOM 716 C CA . GLN A 1 97 ? -17.031 -5.369 -1.657 1.00 95.44 97 GLN A CA 1
ATOM 717 C C . GLN A 1 97 ? -16.348 -4.626 -2.809 1.00 95.44 97 GLN A C 1
ATOM 719 O O . GLN A 1 97 ? -16.908 -4.507 -3.898 1.00 95.44 97 GLN A O 1
ATOM 724 N N . LEU A 1 98 ? -15.121 -4.173 -2.562 1.00 97.69 98 LEU A N 1
ATOM 725 C CA . LEU A 1 98 ? -14.201 -3.705 -3.591 1.00 97.69 98 LEU A CA 1
ATOM 726 C C . LEU A 1 98 ? -13.341 -4.874 -4.052 1.00 97.69 98 LEU A C 1
ATOM 728 O O . LEU A 1 98 ? -12.842 -5.642 -3.229 1.00 97.69 98 LEU A O 1
ATOM 732 N N . LEU A 1 99 ? -13.156 -4.987 -5.357 1.00 98.38 99 LEU A N 1
ATOM 733 C CA . LEU A 1 99 ? -12.341 -6.003 -5.996 1.00 98.38 99 LEU A CA 1
ATOM 734 C C . LEU A 1 99 ? -11.299 -5.314 -6.860 1.00 98.38 99 LEU A C 1
ATOM 736 O O . LEU A 1 99 ? -11.647 -4.627 -7.815 1.00 98.38 99 LEU A O 1
ATOM 740 N N . GLN A 1 100 ? -10.040 -5.490 -6.486 1.00 98.56 100 GLN A N 1
ATOM 741 C CA . GLN A 1 100 ? -8.894 -4.813 -7.066 1.00 98.56 100 GLN A CA 1
ATOM 742 C C . GLN A 1 100 ? -8.004 -5.843 -7.751 1.00 98.56 100 GLN A C 1
ATOM 744 O O . GLN A 1 100 ? -7.712 -6.892 -7.169 1.00 98.56 100 GLN A O 1
ATOM 749 N N . ARG A 1 101 ? -7.577 -5.557 -8.979 1.00 98.81 101 ARG A N 1
ATOM 750 C CA . ARG A 1 101 ? -6.766 -6.469 -9.788 1.00 98.81 101 ARG A CA 1
ATOM 751 C C . ARG A 1 101 ? -5.661 -5.736 -10.515 1.00 98.81 101 ARG A C 1
ATOM 753 O O . ARG A 1 101 ? -5.871 -4.628 -10.988 1.00 98.81 101 ARG A O 1
ATOM 760 N N . LEU A 1 102 ? -4.530 -6.405 -10.682 1.00 98.50 102 LEU A N 1
ATOM 761 C CA . LEU A 1 102 ? -3.488 -5.989 -11.613 1.00 98.50 102 LEU A CA 1
ATOM 762 C C . LEU A 1 102 ? -2.588 -7.163 -11.990 1.00 98.50 102 LEU A C 1
ATOM 764 O O . LEU A 1 102 ? -2.617 -8.233 -11.375 1.00 98.50 102 LEU A O 1
ATOM 768 N N . THR A 1 103 ? -1.801 -6.943 -13.034 1.00 98.62 103 THR A N 1
ATOM 769 C CA . THR A 1 103 ? -0.666 -7.792 -13.396 1.00 98.62 103 THR A CA 1
ATOM 770 C C . THR A 1 103 ? 0.598 -7.002 -13.109 1.00 98.62 103 THR A C 1
ATOM 772 O O . THR A 1 103 ? 0.674 -5.844 -13.499 1.00 98.62 103 THR A O 1
ATOM 775 N N . LEU A 1 104 ? 1.547 -7.639 -12.437 1.00 97.56 104 LEU A N 1
ATOM 776 C CA . LEU A 1 104 ? 2.854 -7.111 -12.071 1.00 97.56 104 LEU A CA 1
ATOM 777 C C . LEU A 1 104 ? 3.863 -7.697 -13.070 1.00 97.56 104 LEU A C 1
ATOM 779 O O . LEU A 1 104 ? 4.243 -8.867 -12.927 1.00 97.56 104 LEU A O 1
ATOM 783 N N . PRO A 1 105 ? 4.172 -6.998 -14.176 1.00 96.38 105 PRO A N 1
ATOM 784 C CA . PRO A 1 105 ? 4.955 -7.566 -15.266 1.00 96.38 105 PRO A CA 1
ATOM 785 C C . PRO A 1 105 ? 6.400 -7.885 -14.877 1.00 96.38 105 PRO A C 1
ATOM 787 O O . PRO A 1 105 ? 6.898 -8.925 -15.311 1.00 96.38 105 PRO A O 1
ATOM 790 N N . MET A 1 106 ? 7.064 -7.051 -14.069 1.00 94.31 106 MET A N 1
ATOM 791 C CA . MET A 1 106 ? 8.450 -7.300 -13.656 1.00 94.31 106 MET A CA 1
ATOM 792 C C . MET A 1 106 ? 8.523 -8.483 -12.691 1.00 94.31 106 MET A C 1
ATOM 794 O O . MET A 1 106 ? 9.353 -9.375 -12.866 1.00 94.31 106 MET A O 1
ATOM 798 N N . ALA A 1 107 ? 7.596 -8.545 -11.736 1.00 95.06 107 ALA A N 1
ATOM 799 C CA . ALA A 1 107 ? 7.451 -9.666 -10.820 1.00 95.06 107 ALA A CA 1
ATOM 800 C C . ALA A 1 107 ? 6.875 -10.923 -11.505 1.00 95.06 107 ALA A C 1
ATOM 802 O O . ALA A 1 107 ? 6.916 -12.014 -10.945 1.00 95.06 107 ALA A O 1
ATOM 803 N N . GLN A 1 108 ? 6.296 -10.827 -12.703 1.00 96.94 108 GLN A N 1
ATOM 804 C CA . GLN A 1 108 ? 5.541 -11.921 -13.328 1.00 96.94 108 GLN A CA 1
ATOM 805 C C . GLN A 1 108 ? 4.451 -12.494 -12.401 1.00 96.94 108 GLN A C 1
ATOM 807 O O . GLN A 1 108 ? 4.314 -13.712 -12.253 1.00 96.94 108 GLN A O 1
ATOM 812 N N . LEU A 1 109 ? 3.677 -11.619 -11.758 1.00 97.75 109 LEU A N 1
ATOM 813 C CA . LEU A 1 109 ? 2.578 -12.008 -10.874 1.00 97.75 109 LEU A CA 1
ATOM 814 C C . LEU A 1 109 ? 1.253 -11.451 -11.375 1.00 97.75 109 LEU A C 1
ATOM 816 O O . LEU A 1 109 ? 1.182 -10.348 -11.911 1.00 97.75 109 LEU A O 1
ATOM 820 N N . LYS A 1 110 ? 0.173 -12.178 -11.119 1.00 98.56 110 LYS A N 1
ATOM 821 C CA . LYS A 1 110 ? -1.178 -11.623 -11.160 1.00 98.56 110 LYS A CA 1
ATOM 822 C C . LYS A 1 110 ? -1.723 -11.553 -9.747 1.00 98.56 110 LYS A C 1
ATOM 824 O O . LYS A 1 110 ? -1.626 -12.519 -8.993 1.00 98.56 110 LYS A O 1
ATOM 829 N N . PHE A 1 111 ? -2.297 -10.410 -9.399 1.00 98.69 111 PHE A N 1
ATOM 830 C CA . PHE A 1 111 ? -2.819 -10.153 -8.068 1.00 98.69 111 PHE A CA 1
ATOM 831 C C . PHE A 1 111 ? -4.306 -9.819 -8.117 1.00 98.69 111 PHE A C 1
ATOM 833 O O . PHE A 1 111 ? -4.771 -9.063 -8.973 1.00 98.69 111 PHE A O 1
ATOM 840 N N . GLU A 1 112 ? -5.050 -10.376 -7.168 1.00 98.69 112 GLU A N 1
ATOM 841 C CA . GLU A 1 112 ? -6.438 -10.030 -6.899 1.00 98.69 112 GLU A CA 1
ATOM 842 C C . GLU A 1 112 ? -6.620 -9.804 -5.398 1.00 98.69 112 GLU A C 1
ATOM 844 O O . GLU A 1 112 ? -6.246 -10.650 -4.587 1.00 98.69 112 GLU A O 1
ATOM 849 N N . ARG A 1 113 ? -7.262 -8.695 -5.027 1.00 98.56 113 ARG A N 1
ATOM 850 C CA . ARG A 1 113 ? -7.664 -8.393 -3.654 1.00 98.56 113 ARG A CA 1
ATOM 851 C C . ARG A 1 113 ? -9.132 -8.044 -3.592 1.00 98.56 113 ARG A C 1
ATOM 853 O O . ARG A 1 113 ? -9.607 -7.157 -4.289 1.00 98.56 113 ARG A O 1
ATOM 860 N N . SER A 1 114 ? -9.829 -8.689 -2.672 1.00 98.06 114 SER A N 1
ATOM 861 C CA . SER A 1 114 ? -11.172 -8.305 -2.261 1.00 98.06 114 SER A CA 1
ATOM 862 C C . SER A 1 114 ? -11.125 -7.648 -0.886 1.00 98.06 114 SER A C 1
ATOM 864 O O . SER A 1 114 ? -10.539 -8.200 0.047 1.00 98.06 114 SER A O 1
ATOM 866 N N . VAL A 1 115 ? -11.745 -6.476 -0.762 1.00 97.62 115 VAL A N 1
ATOM 867 C CA . VAL A 1 115 ? -11.826 -5.698 0.476 1.00 97.62 115 VAL A CA 1
ATOM 868 C C . VAL A 1 115 ? -13.291 -5.434 0.787 1.00 97.62 115 VAL A C 1
ATOM 870 O O . VAL A 1 115 ? -14.021 -4.873 -0.027 1.00 97.62 115 VAL A O 1
ATOM 873 N N . GLN A 1 116 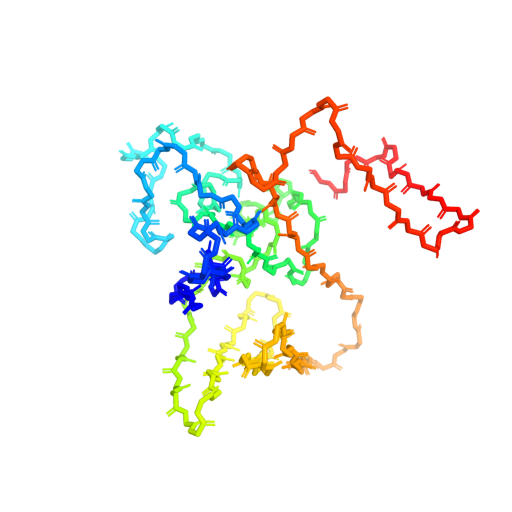? -13.743 -5.840 1.968 1.00 96.69 116 GLN A N 1
ATOM 874 C CA . GLN A 1 116 ? -15.131 -5.674 2.386 1.00 96.69 116 GLN A CA 1
ATOM 875 C C . GLN A 1 116 ? -15.204 -5.144 3.813 1.00 96.69 116 GLN A C 1
ATOM 877 O O . GLN A 1 116 ? -14.593 -5.702 4.726 1.00 96.69 116 GLN A O 1
ATOM 882 N N . LEU A 1 117 ? -16.010 -4.105 4.023 1.00 93.75 117 LEU A N 1
ATOM 883 C CA . LEU A 1 117 ? -16.364 -3.666 5.367 1.00 93.75 117 LEU A CA 1
ATOM 884 C C . LEU A 1 117 ? -17.446 -4.597 5.934 1.00 93.75 117 LEU A C 1
ATOM 886 O O . LEU A 1 117 ? -18.523 -4.745 5.361 1.00 93.75 117 LEU A O 1
ATOM 890 N N . HIS A 1 118 ? -17.165 -5.221 7.071 1.00 90.19 118 HIS A N 1
ATOM 891 C CA . HIS A 1 118 ? -18.053 -6.145 7.765 1.00 90.19 118 HIS A CA 1
ATOM 892 C C . HIS A 1 118 ? -18.224 -5.709 9.225 1.00 90.19 118 HIS A C 1
ATOM 894 O O . HIS A 1 118 ? -17.480 -6.119 10.120 1.00 90.19 118 HIS A O 1
ATOM 900 N N . GLY A 1 119 ? -19.203 -4.833 9.469 1.00 88.12 119 GLY A N 1
ATOM 901 C CA . GLY A 1 119 ? -19.402 -4.213 10.779 1.00 88.12 119 GLY A CA 1
ATOM 902 C C . GLY A 1 119 ? -18.202 -3.345 11.165 1.00 88.12 119 GLY A C 1
ATOM 903 O O . GLY A 1 119 ? -17.946 -2.334 10.521 1.00 88.12 119 GLY A O 1
ATOM 904 N N . GLN A 1 120 ? -17.476 -3.754 12.206 1.00 89.31 120 GLN A N 1
ATOM 905 C CA . GLN A 1 120 ? -16.277 -3.064 12.711 1.00 89.31 120 GLN A CA 1
ATOM 906 C C . GLN A 1 120 ? -14.965 -3.654 12.164 1.00 89.31 120 GLN A C 1
ATOM 908 O O . GLN A 1 120 ? -13.887 -3.309 12.636 1.00 89.31 120 GLN A O 1
ATOM 913 N N . PHE A 1 121 ? -15.044 -4.565 11.193 1.00 92.31 121 PHE A N 1
ATOM 914 C CA . PHE A 1 121 ? -13.883 -5.235 10.617 1.00 92.31 121 PHE A CA 1
ATOM 915 C C . PHE A 1 121 ? -13.773 -4.930 9.131 1.00 92.31 121 PHE A C 1
ATOM 917 O O . PHE A 1 121 ? -14.781 -4.875 8.430 1.00 92.31 121 PHE A O 1
ATOM 924 N N . VAL A 1 122 ? -12.546 -4.820 8.632 1.00 94.62 122 VAL A N 1
ATOM 925 C CA . VAL A 1 122 ? -12.270 -4.902 7.197 1.00 94.62 122 VAL A CA 1
ATOM 926 C C . VAL A 1 122 ? -11.786 -6.315 6.907 1.00 94.62 122 VAL A C 1
ATOM 928 O O . VAL A 1 122 ? -10.774 -6.756 7.446 1.00 94.62 122 VAL A O 1
ATOM 931 N N . ARG A 1 123 ? -12.535 -7.050 6.087 1.00 96.06 123 ARG A N 1
ATOM 932 C CA . ARG A 1 123 ? -12.134 -8.365 5.597 1.00 96.06 123 ARG A CA 1
ATOM 933 C C . ARG A 1 123 ? -11.372 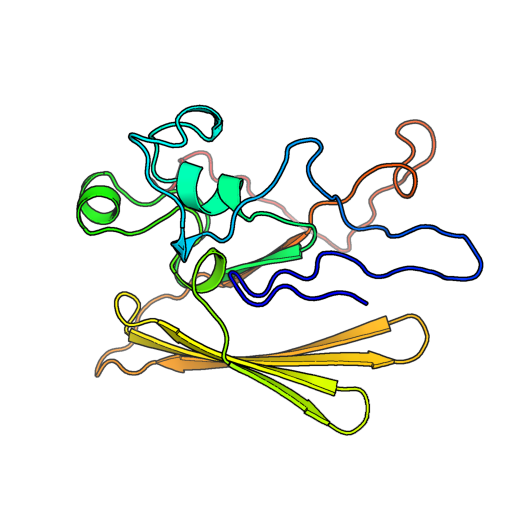-8.180 4.295 1.00 96.06 123 ARG A C 1
ATOM 935 O O . ARG A 1 123 ? -11.926 -7.653 3.334 1.00 96.06 123 ARG A O 1
ATOM 942 N N . ILE A 1 124 ? -10.135 -8.657 4.283 1.00 97.06 124 ILE A N 1
ATOM 943 C CA . ILE A 1 124 ? -9.270 -8.678 3.109 1.00 97.06 124 ILE A CA 1
ATOM 944 C C . ILE A 1 124 ? -9.047 -10.141 2.729 1.00 97.06 124 ILE A C 1
ATOM 946 O O . ILE A 1 124 ? -8.707 -10.961 3.582 1.00 97.06 124 ILE A O 1
ATOM 950 N N . ARG A 1 125 ? -9.271 -10.478 1.460 1.00 97.81 125 ARG A N 1
ATOM 951 C CA . ARG A 1 125 ? -8.831 -11.747 0.872 1.00 97.81 125 ARG A CA 1
ATOM 952 C C . ARG A 1 125 ? -8.063 -11.436 -0.389 1.00 97.81 125 ARG A C 1
ATOM 954 O O . ARG A 1 125 ? -8.589 -10.760 -1.270 1.00 97.81 125 ARG A O 1
ATOM 961 N N . GLU A 1 126 ? -6.877 -12.001 -0.478 1.00 98.50 126 GLU A N 1
ATOM 962 C CA . GLU A 1 126 ? -5.961 -11.775 -1.577 1.00 98.50 126 GLU A CA 1
ATOM 963 C C . GLU A 1 126 ? -5.543 -13.101 -2.214 1.00 98.50 126 GLU A C 1
ATOM 965 O O . GLU A 1 126 ? -5.510 -14.145 -1.555 1.00 98.50 126 GLU A O 1
ATOM 970 N N . VAL A 1 127 ? -5.255 -13.057 -3.509 1.00 98.38 127 VAL A N 1
ATOM 971 C CA . VAL A 1 127 ? -4.764 -14.179 -4.307 1.00 98.38 127 VAL A CA 1
ATOM 972 C C . VAL A 1 127 ? -3.620 -13.670 -5.168 1.00 98.38 127 VAL A C 1
ATOM 974 O O . VAL A 1 127 ? -3.762 -12.659 -5.854 1.00 98.38 127 VAL A O 1
ATOM 977 N N . VAL A 1 128 ? -2.506 -14.395 -5.137 1.00 98.19 128 VAL A N 1
ATOM 978 C CA . VAL A 1 128 ? -1.344 -14.167 -5.995 1.00 98.19 128 VAL A CA 1
ATOM 979 C C . VAL A 1 128 ? -1.168 -15.400 -6.871 1.00 98.19 128 VAL A C 1
ATOM 981 O O . VAL A 1 128 ? -1.149 -16.524 -6.369 1.00 98.19 128 VAL A O 1
ATOM 984 N N . GLU A 1 129 ? -1.045 -15.189 -8.173 1.00 97.88 129 GLU A N 1
ATOM 985 C CA . GLU A 1 129 ? -0.741 -16.217 -9.165 1.00 97.88 129 GLU A CA 1
ATOM 986 C C . GLU A 1 129 ? 0.649 -15.938 -9.749 1.00 97.88 129 GLU A C 1
ATOM 988 O O . GLU A 1 129 ? 0.910 -14.839 -10.239 1.00 97.88 129 GLU A O 1
ATOM 993 N N . ASN A 1 130 ? 1.543 -16.929 -9.685 1.00 97.69 130 ASN A N 1
ATOM 994 C CA . ASN A 1 130 ? 2.844 -16.880 -10.347 1.00 97.69 130 ASN A CA 1
ATOM 995 C C . ASN A 1 130 ? 2.656 -17.168 -11.842 1.00 97.69 130 ASN A C 1
ATOM 997 O O . ASN A 1 130 ? 2.216 -18.256 -12.207 1.00 97.69 130 ASN A O 1
ATOM 1001 N N . LEU A 1 131 ? 2.983 -16.196 -12.691 1.00 97.88 131 LEU A N 1
ATOM 1002 C CA . LEU A 1 131 ? 2.863 -16.302 -14.148 1.00 97.88 131 LEU A CA 1
ATOM 1003 C C . LEU A 1 131 ? 4.135 -16.854 -14.806 1.00 97.88 131 LEU A C 1
ATOM 1005 O O . LEU A 1 131 ? 4.144 -17.116 -16.010 1.00 97.88 131 LEU A O 1
ATOM 1009 N N . SER A 1 132 ? 5.222 -16.993 -14.046 1.00 96.19 132 SER A N 1
ATOM 1010 C CA . SER A 1 132 ? 6.464 -17.572 -14.549 1.00 96.19 132 SER A CA 1
ATOM 1011 C C . SER A 1 132 ? 6.391 -19.104 -14.600 1.00 96.19 132 SER A C 1
ATOM 1013 O O . SER A 1 132 ? 5.558 -19.741 -13.958 1.00 96.19 132 SER A O 1
ATOM 1015 N N . ALA A 1 133 ? 7.299 -19.716 -15.362 1.00 96.38 133 ALA A N 1
ATOM 1016 C CA . ALA A 1 133 ? 7.397 -21.173 -15.473 1.00 96.38 133 ALA A CA 1
ATOM 1017 C C . ALA A 1 133 ? 8.161 -21.834 -14.307 1.00 96.38 133 ALA A C 1
ATOM 1019 O O . ALA A 1 133 ? 8.366 -23.047 -14.333 1.00 96.38 133 ALA A O 1
ATOM 1020 N N . MET A 1 134 ? 8.639 -21.055 -13.330 1.00 95.00 134 MET A N 1
ATOM 1021 C CA . MET A 1 134 ? 9.488 -21.539 -12.240 1.00 95.00 134 MET A CA 1
ATOM 1022 C C . MET A 1 134 ? 8.970 -21.067 -10.886 1.00 95.00 134 MET A C 1
ATOM 1024 O O . MET A 1 134 ? 8.437 -19.967 -10.759 1.00 95.00 134 MET A O 1
ATOM 1028 N N . ASP A 1 135 ? 9.181 -21.877 -9.855 1.00 93.62 135 ASP A N 1
ATOM 1029 C CA . ASP A 1 135 ? 8.934 -21.447 -8.484 1.00 93.62 135 ASP A CA 1
ATOM 1030 C C . ASP A 1 135 ? 9.952 -20.384 -8.069 1.00 93.62 135 ASP A C 1
ATOM 1032 O O . ASP A 1 135 ? 11.143 -20.480 -8.383 1.00 93.62 135 ASP A O 1
ATOM 1036 N N . ARG A 1 136 ? 9.487 -19.379 -7.326 1.00 89.06 136 ARG A N 1
ATOM 1037 C CA . ARG A 1 136 ? 10.344 -18.339 -6.759 1.00 89.06 136 ARG A CA 1
ATOM 1038 C C . ARG A 1 136 ? 9.847 -17.894 -5.382 1.00 89.06 136 ARG A C 1
ATOM 1040 O O . ARG A 1 136 ? 8.651 -18.011 -5.106 1.00 89.06 136 ARG A O 1
ATOM 1047 N N . PRO A 1 137 ? 10.744 -17.407 -4.507 1.00 91.06 137 PRO A N 1
ATOM 1048 C CA . PRO A 1 137 ? 10.345 -16.790 -3.250 1.00 91.06 137 PRO A CA 1
ATOM 1049 C C . PRO A 1 137 ? 9.441 -15.583 -3.508 1.00 91.06 137 PRO A C 1
ATOM 1051 O O . PRO A 1 137 ? 9.607 -14.889 -4.507 1.00 91.06 137 PRO A O 1
ATOM 1054 N N . LEU A 1 138 ? 8.518 -15.327 -2.585 1.00 91.62 138 LEU A N 1
ATOM 1055 C CA . LEU A 1 138 ? 7.615 -14.184 -2.635 1.00 91.62 138 LEU A CA 1
ATOM 1056 C C . LEU A 1 138 ? 7.646 -13.467 -1.287 1.00 91.62 138 LEU A C 1
ATOM 1058 O O . LEU A 1 138 ? 7.318 -14.073 -0.264 1.00 91.62 138 LEU A O 1
ATOM 1062 N N . ALA A 1 139 ? 8.002 -12.182 -1.284 1.00 93.56 139 ALA A N 1
ATOM 1063 C CA . ALA A 1 139 ? 7.711 -11.316 -0.149 1.00 93.56 139 ALA A CA 1
ATOM 1064 C C . ALA A 1 139 ? 6.264 -10.818 -0.249 1.00 93.56 139 ALA A C 1
ATOM 1066 O O . ALA A 1 139 ? 5.798 -10.432 -1.321 1.00 93.56 139 ALA A O 1
ATOM 1067 N N . TRP A 1 140 ? 5.551 -10.846 0.874 1.00 95.94 140 TRP A N 1
ATOM 1068 C CA . TRP A 1 140 ? 4.164 -10.406 0.951 1.00 95.94 140 TRP A CA 1
ATOM 1069 C C . TRP A 1 140 ? 3.886 -9.811 2.328 1.00 95.94 140 TRP A C 1
ATOM 1071 O O . TRP A 1 140 ? 3.691 -10.530 3.310 1.00 95.94 140 TRP A O 1
ATOM 1081 N N . THR A 1 141 ? 3.863 -8.483 2.387 1.00 96.62 141 THR A N 1
ATOM 1082 C CA . THR A 1 141 ? 3.718 -7.725 3.628 1.00 96.62 141 THR A CA 1
ATOM 1083 C C . THR A 1 141 ? 2.549 -6.753 3.531 1.00 96.62 141 THR A C 1
ATOM 1085 O O . THR A 1 141 ? 2.420 -5.985 2.583 1.00 96.62 141 THR A O 1
ATOM 1088 N N . GLN A 1 142 ? 1.707 -6.774 4.559 1.00 96.94 142 GLN A N 1
ATOM 1089 C CA . GLN A 1 142 ? 0.664 -5.782 4.803 1.00 96.94 142 GLN A CA 1
ATOM 1090 C C . GLN A 1 142 ? 1.278 -4.660 5.653 1.00 96.94 142 GLN A C 1
ATOM 1092 O O . GLN A 1 142 ? 1.446 -4.819 6.866 1.00 96.94 142 GLN A O 1
ATOM 1097 N N . HIS A 1 143 ? 1.693 -3.560 5.023 1.00 97.00 143 HIS A N 1
ATOM 1098 C CA . HIS A 1 143 ? 2.422 -2.482 5.688 1.00 97.00 143 HIS A CA 1
ATOM 1099 C C . HIS A 1 143 ? 1.463 -1.386 6.164 1.00 97.00 143 HIS A C 1
ATOM 1101 O O . HIS A 1 143 ? 1.120 -0.446 5.443 1.00 97.00 143 HIS A O 1
ATOM 1107 N N . VAL A 1 144 ? 0.999 -1.541 7.405 1.00 96.81 144 VAL A N 1
ATOM 1108 C CA . VAL A 1 144 ? 0.030 -0.640 8.037 1.00 96.81 144 VAL A CA 1
ATOM 1109 C C . VAL A 1 144 ? 0.746 0.475 8.791 1.00 96.81 144 VAL A C 1
ATOM 1111 O O . VAL A 1 144 ? 1.450 0.218 9.768 1.00 96.81 144 VAL A O 1
ATOM 1114 N N . THR A 1 145 ? 0.477 1.718 8.406 1.00 97.00 145 THR A N 1
ATOM 1115 C CA . THR A 1 145 ? 0.911 2.905 9.143 1.00 97.00 145 THR A CA 1
ATOM 1116 C C . THR A 1 145 ? -0.268 3.497 9.906 1.00 97.00 145 THR A C 1
ATOM 1118 O O . THR A 1 145 ? -1.318 3.806 9.337 1.00 97.00 145 THR A O 1
ATOM 1121 N N . LEU A 1 146 ? -0.088 3.652 11.215 1.00 96.00 146 LEU A N 1
ATOM 1122 C CA . LEU A 1 146 ? -1.089 4.180 12.137 1.00 96.00 146 LEU A CA 1
ATOM 1123 C C . LEU A 1 146 ? -0.664 5.561 12.640 1.00 96.00 146 LEU A C 1
ATOM 1125 O O . LEU A 1 146 ? 0.529 5.806 12.823 1.00 96.00 146 LEU A O 1
ATOM 1129 N N . SER A 1 147 ? -1.617 6.453 12.907 1.00 94.12 147 SER A N 1
ATOM 1130 C CA . SER A 1 147 ? -1.307 7.806 13.393 1.00 94.12 147 SER A CA 1
ATOM 1131 C C . SER A 1 147 ? -2.299 8.335 14.428 1.00 94.12 147 SER A C 1
ATOM 1133 O O . SER A 1 147 ? -3.377 7.767 14.620 1.00 94.12 147 SER A O 1
ATOM 1135 N N . PRO A 1 148 ? -1.978 9.457 15.099 1.00 94.44 148 PRO A N 1
ATOM 1136 C CA . PRO A 1 148 ? -2.978 10.244 15.808 1.00 94.44 148 PRO A CA 1
ATOM 1137 C C . PRO A 1 148 ? -4.149 10.650 14.888 1.00 94.44 148 PRO A C 1
ATOM 1139 O O . PRO A 1 148 ? -3.955 10.764 13.674 1.00 94.44 148 PRO A O 1
ATOM 1142 N N . PRO A 1 149 ? -5.351 10.888 15.445 1.00 93.69 149 PRO A N 1
ATOM 1143 C CA . PRO A 1 149 ? -5.690 10.812 16.871 1.00 93.69 149 PRO A CA 1
ATOM 1144 C C . PRO A 1 149 ? -6.001 9.388 17.366 1.00 93.69 149 PRO A C 1
ATOM 1146 O O . PRO A 1 149 ? -6.330 9.218 18.534 1.00 93.69 149 PRO A O 1
ATOM 1149 N N . PHE A 1 150 ? -5.914 8.366 16.507 1.00 94.75 150 PHE A N 1
ATOM 1150 C CA . PHE A 1 150 ? -6.118 6.975 16.922 1.00 94.75 150 PHE A CA 1
ATOM 1151 C C . PHE A 1 150 ? -5.013 6.485 17.863 1.00 94.75 150 PHE A C 1
ATOM 1153 O O . PHE A 1 150 ? -5.295 5.803 18.846 1.00 94.75 150 PHE A O 1
ATOM 1160 N N . LEU A 1 151 ? -3.763 6.853 17.568 1.00 95.00 151 LEU A N 1
ATOM 1161 C CA . LEU A 1 151 ? -2.634 6.637 18.466 1.00 95.00 151 LEU A CA 1
ATOM 1162 C C . LEU A 1 151 ? -2.432 7.841 19.391 1.00 95.00 151 LEU A C 1
ATOM 1164 O O . LEU A 1 151 ? -2.192 8.957 18.933 1.00 95.00 151 LEU A O 1
ATOM 1168 N N . ASP A 1 152 ? -2.439 7.581 20.693 1.00 93.31 152 ASP A N 1
ATOM 1169 C CA . ASP A 1 152 ? -1.950 8.483 21.736 1.00 93.31 152 ASP A CA 1
ATOM 1170 C C . ASP A 1 152 ? -0.652 7.912 22.340 1.00 93.31 152 ASP A C 1
ATOM 1172 O O . ASP A 1 152 ? -0.698 6.836 22.950 1.00 93.31 152 ASP A O 1
ATOM 1176 N N . PRO A 1 153 ? 0.497 8.602 22.214 1.00 90.00 153 PRO A N 1
ATOM 1177 C CA . PRO A 1 153 ? 1.769 8.154 22.779 1.00 90.00 153 PRO A CA 1
ATOM 1178 C C . PRO A 1 153 ? 1.738 7.879 24.289 1.00 90.00 153 PRO A C 1
ATOM 1180 O O . PRO A 1 153 ? 2.542 7.085 24.772 1.00 90.00 153 PRO A O 1
ATOM 1183 N N . ALA A 1 154 ? 0.841 8.527 25.042 1.00 93.88 154 ALA A N 1
ATOM 1184 C CA . ALA A 1 154 ? 0.760 8.380 26.492 1.00 93.88 154 ALA A CA 1
ATOM 1185 C C . ALA A 1 154 ? -0.059 7.159 26.939 1.00 93.88 154 ALA A C 1
ATOM 1187 O O . ALA A 1 154 ? 0.183 6.624 28.022 1.00 93.88 154 ALA A O 1
ATOM 1188 N N . THR A 1 155 ? -1.038 6.724 26.138 1.00 95.12 155 THR A N 1
ATOM 1189 C CA . THR A 1 155 ? -2.031 5.720 26.566 1.00 95.12 155 THR A CA 1
ATOM 1190 C C . THR A 1 155 ? -2.116 4.488 25.667 1.00 95.12 155 THR A C 1
ATOM 1192 O O . THR A 1 155 ? -2.602 3.443 26.109 1.00 95.12 155 THR A O 1
ATOM 1195 N N . THR A 1 156 ? -1.611 4.557 24.433 1.00 94.75 156 THR A N 1
ATOM 1196 C CA . THR A 1 156 ? -1.664 3.435 23.487 1.00 94.75 156 THR A CA 1
ATOM 1197 C C . THR A 1 156 ? -0.794 2.281 23.966 1.00 94.75 156 THR A C 1
ATOM 1199 O O . THR A 1 156 ? 0.381 2.448 24.281 1.00 94.75 156 THR A O 1
ATOM 1202 N N . GLN A 1 157 ? -1.354 1.072 23.943 1.00 94.12 157 GLN A N 1
ATOM 1203 C CA . GLN A 1 157 ? -0.607 -0.162 24.166 1.00 94.12 157 GLN A CA 1
ATOM 1204 C C . GLN A 1 157 ? -0.605 -1.008 22.897 1.00 94.12 157 GLN A C 1
ATOM 1206 O O . GLN A 1 157 ? -1.664 -1.382 22.396 1.00 94.12 157 GLN A O 1
ATOM 1211 N N . PHE A 1 158 ? 0.582 -1.372 22.416 1.00 89.94 158 PHE A N 1
ATOM 1212 C CA . PHE A 1 158 ? 0.727 -2.385 21.377 1.00 89.94 158 PHE A CA 1
ATOM 1213 C C . PHE A 1 158 ? 0.764 -3.774 22.017 1.00 89.94 158 PHE A C 1
ATOM 1215 O O . PHE A 1 158 ? 1.566 -4.038 22.914 1.00 89.94 158 PHE A O 1
ATOM 1222 N N . ARG A 1 159 ? -0.118 -4.670 21.572 1.00 91.31 159 ARG A N 1
ATOM 1223 C CA . ARG A 1 159 ? -0.172 -6.060 22.035 1.00 91.31 159 ARG A CA 1
ATOM 1224 C C . ARG A 1 159 ? -0.160 -6.982 20.831 1.00 91.31 159 ARG A C 1
ATOM 1226 O O . ARG A 1 159 ? -0.969 -6.819 19.925 1.00 91.31 159 ARG A O 1
ATOM 1233 N N . ALA A 1 160 ? 0.714 -7.978 20.860 1.00 89.69 160 ALA A N 1
ATOM 1234 C CA . ALA A 1 160 ? 0.772 -9.011 19.842 1.00 89.69 160 ALA A CA 1
ATOM 1235 C C . ALA A 1 160 ? 1.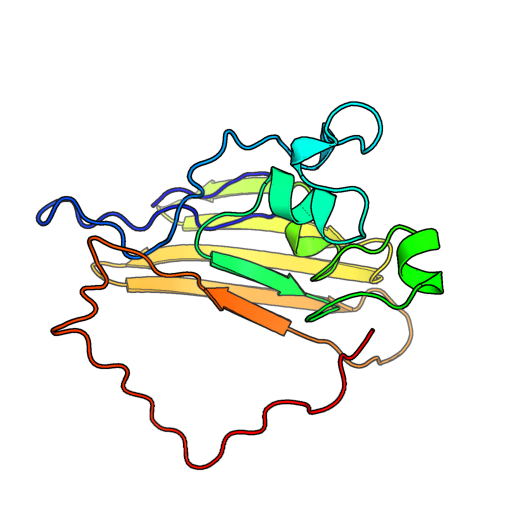074 -10.366 20.482 1.00 89.69 160 ALA A C 1
ATOM 1237 O O . ALA A 1 160 ? 1.847 -10.462 21.436 1.00 89.69 160 ALA A O 1
ATOM 1238 N N . SER A 1 161 ? 0.480 -11.427 19.940 1.00 91.81 161 SER A N 1
ATOM 1239 C CA . SER A 1 161 ? 0.790 -12.805 20.324 1.00 91.81 161 SER A CA 1
ATOM 1240 C C . SER A 1 161 ? 2.049 -13.274 19.590 1.00 91.81 161 SER A C 1
ATOM 1242 O O . SER A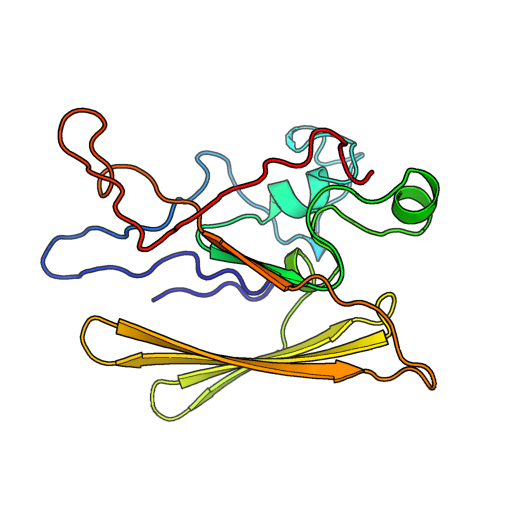 1 161 ? 1.977 -14.086 18.673 1.00 91.81 161 SER A O 1
ATOM 1244 N N . MET A 1 162 ? 3.203 -12.721 19.965 1.00 86.06 162 MET A N 1
ATOM 1245 C CA . MET A 1 162 ? 4.506 -13.037 19.371 1.00 86.06 162 MET A CA 1
ATOM 1246 C C . MET A 1 162 ? 5.394 -13.754 20.391 1.00 86.06 162 MET A C 1
ATOM 1248 O O . MET A 1 162 ? 5.437 -13.378 21.559 1.00 86.06 162 MET A O 1
ATOM 1252 N N . THR A 1 163 ? 6.120 -14.785 19.954 1.00 86.25 163 THR A N 1
ATOM 1253 C CA . THR A 1 163 ? 7.090 -15.510 20.798 1.00 86.25 163 THR A CA 1
ATOM 1254 C C . THR A 1 163 ? 8.532 -15.086 20.530 1.00 86.25 163 THR A C 1
ATOM 1256 O O . THR A 1 163 ? 9.377 -15.213 21.415 1.00 86.25 163 THR A O 1
ATOM 1259 N N . ARG A 1 164 ? 8.824 -14.592 19.320 1.00 82.19 164 ARG A N 1
ATOM 1260 C CA . ARG A 1 164 ? 10.121 -14.061 18.881 1.00 82.19 164 ARG A CA 1
ATOM 1261 C C . ARG A 1 164 ? 9.894 -13.003 17.802 1.00 82.19 164 ARG A C 1
ATOM 1263 O O . ARG A 1 164 ? 8.933 -13.101 17.044 1.00 82.19 164 ARG A O 1
ATOM 1270 N N . SER A 1 165 ? 10.805 -12.045 17.705 1.00 80.06 165 SER A N 1
ATOM 1271 C CA . SER A 1 165 ? 10.948 -11.155 16.555 1.00 80.06 165 SER A CA 1
ATOM 1272 C C . SER A 1 165 ? 12.415 -11.129 16.140 1.00 80.06 165 SER A C 1
ATOM 1274 O O . SER A 1 165 ? 13.312 -11.307 16.966 1.00 80.06 165 SER A O 1
ATOM 1276 N N . VAL A 1 166 ? 12.654 -10.947 14.848 1.00 74.19 166 VAL A N 1
ATOM 1277 C CA . VAL A 1 166 ? 13.982 -10.694 14.296 1.00 74.19 166 VAL A CA 1
ATOM 1278 C C . VAL A 1 166 ? 13.843 -9.438 13.461 1.00 74.19 166 VAL A C 1
ATOM 1280 O O . VAL A 1 166 ? 13.010 -9.382 12.562 1.00 74.19 166 VAL A O 1
ATOM 1283 N N . VAL A 1 167 ? 14.633 -8.425 13.786 1.00 61.78 167 VAL A N 1
ATOM 1284 C CA . VAL A 1 167 ? 14.875 -7.311 12.874 1.00 61.78 167 VAL A CA 1
ATOM 1285 C C . VAL A 1 167 ? 16.044 -7.767 12.015 1.00 61.78 167 VAL A C 1
ATOM 1287 O O . VAL A 1 167 ? 17.088 -8.120 12.569 1.00 61.78 167 VAL A O 1
ATOM 1290 N N . SER A 1 168 ? 15.864 -7.851 10.695 1.00 53.56 168 SER A N 1
ATOM 1291 C CA . SER A 1 168 ? 17.001 -8.113 9.810 1.00 53.56 168 SER A CA 1
ATOM 1292 C C . SER A 1 168 ? 18.063 -7.048 10.086 1.00 53.56 168 SER A C 1
ATOM 1294 O O . SER A 1 168 ? 17.770 -5.859 10.010 1.00 53.56 168 SER A O 1
ATOM 1296 N N . GLN A 1 169 ? 19.272 -7.461 10.470 1.00 49.34 169 GLN A N 1
ATOM 1297 C CA . GLN A 1 169 ? 20.395 -6.532 10.654 1.00 49.34 169 GLN A CA 1
ATOM 1298 C C . GLN A 1 169 ? 20.993 -6.076 9.317 1.00 49.34 169 GLN A C 1
ATOM 1300 O O . GLN A 1 169 ? 21.788 -5.142 9.299 1.00 49.34 169 GLN A O 1
ATOM 1305 N N . ALA A 1 170 ? 20.621 -6.743 8.223 1.00 50.09 170 ALA A N 1
ATOM 1306 C CA . ALA A 1 170 ? 20.958 -6.352 6.869 1.00 50.09 170 ALA A CA 1
ATOM 1307 C C . ALA A 1 170 ? 19.735 -5.701 6.217 1.00 50.09 170 ALA A C 1
ATOM 1309 O O . ALA A 1 170 ? 18.648 -6.291 6.221 1.00 50.09 170 ALA A O 1
ATOM 1310 N N . ASP A 1 171 ? 19.930 -4.507 5.668 1.00 44.72 171 ASP A N 1
ATOM 1311 C CA . ASP A 1 171 ? 19.040 -3.947 4.656 1.00 44.72 171 ASP A CA 1
ATOM 1312 C C . ASP A 1 171 ? 19.037 -4.933 3.473 1.00 44.72 171 ASP A C 1
ATOM 1314 O O . ASP A 1 171 ? 20.124 -5.282 3.000 1.00 44.72 171 ASP A O 1
ATOM 1318 N N . PRO A 1 172 ? 17.893 -5.498 3.047 1.00 37.66 172 PRO A N 1
ATOM 1319 C CA . PRO A 1 172 ? 17.872 -6.443 1.932 1.00 37.66 172 PRO A CA 1
ATOM 1320 C C . PRO A 1 172 ? 18.155 -5.802 0.557 1.00 37.66 172 PRO A C 1
ATOM 1322 O O . PRO A 1 172 ? 18.117 -6.525 -0.436 1.00 37.66 172 PRO A O 1
ATOM 1325 N N . GLY A 1 173 ? 18.493 -4.509 0.497 1.00 38.66 173 GLY A N 1
ATOM 1326 C CA . GLY A 1 173 ? 18.922 -3.793 -0.707 1.00 38.66 173 GLY A CA 1
ATOM 1327 C C . GLY A 1 173 ? 19.201 -2.332 -0.413 1.00 38.66 173 GLY A C 1
ATOM 1328 O O . GLY A 1 173 ? 18.254 -1.667 0.059 1.00 38.66 173 GLY A O 1
#

Radius of gyration: 16.98 Å; chains: 1; bounding box: 43×39×42 Å

pLDDT: mean 93.23, std 10.03, range [37.66, 98.81]

Secondary structure (DSSP, 8-state):
-EE-SBTT-EEE--BTTTTB-SB---SSPP--TTT--TTT-GGG-SSTTHHHHHH--SEEEEEE-SSPPPHHHHHTTPPTT-GGGTSBPEEEEETTEEEEEEEETTTTEEEEEEEEEETTEEEEEEEEEE-SSS----EEEEEE-B-TTT--TTT-------S-----SS---

Sequence (173 aa):
MTVLEEGGHIAEVLDKRAGVSPLWIPHWTSLEPSDFSPDQHSNFGTGADAKLLAGIMGHNLCLDLFGGPSPEEAVAGFTVHGEASVDRYDITESSGQLLQRLTLPMAQLKFERSVQLHGQFVRIREVVENLSAMDRPLAWTQHVTLSPPFLDPATTQFRASMTRSVVSQADPG

Foldseek 3Di:
DDFDQFLRFPQFDADPVVRDTFFDDDPDQADQLVPDDCVVCCVLPDFLASSLSRHPHFKGKQKQDAFADDPVVVVVPAHHSGRSRRGGWDWDDDPQKIWTWDQRVVQQKTKIWIWHDDPSDIDIDMDIDRNDPDDDDMDIDTDGDGDPPVDDPVDDDDDDPDPDDDDPPDRPD